Protein AF-A0AA88YFW9-F1 (afdb_monomer)

Sequence (116 aa):
MTVLTGDLGSTPYLPSKVVDVPRDVIRAFQHSKKVGNYLLGKTLGEGSFAKVKEALHIPTGEKVAIKVIDKRKAKVDSYVRKNLRREAKLLQQIRHPNVVQLYEVMETENSYYLVT

Foldseek 3Di:
DDWPPPPDDDDQPQPPQQDPDPVVLVVVQAADDDDVQKGWHDFPDDDQFWTWTWIARNRRRDIWIKTKGFVVSCVVPPCCVVVVVVVLVVLCPDDDPPDDHFRTWDDDPTIIITID

Secondary structure (DSSP, 8-state):
-EE---SS----SS-SS-----HHHHHHS--SEEETTEEEEEEEEE-SSEEEEEEEETTT--EEEEEEEEHHHHHT-HHHHHHHHHHHHHHHH---TTS----EEEE-SSEEEEE-

Solvent-accessible surface area (backbone atoms only — not comparable to full-atom values): 6706 Å² total; per-residue (Å²): 120,49,70,65,74,74,90,75,91,74,78,70,73,63,68,82,59,70,45,92,50,58,68,65,60,65,68,69,54,70,56,85,46,76,56,92,63,28,37,36,36,58,78,76,46,78,56,100,57,36,39,29,22,39,26,36,33,56,50,61,61,46,79,37,42,32,43,36,32,42,42,69,68,32,67,79,35,71,63,50,63,61,43,50,61,51,51,53,55,51,35,57,70,51,83,49,99,92,47,85,50,47,66,47,46,40,36,49,98,55,32,42,36,40,30,66

InterPro domains:
  IPR000719 Protein kinase domain [PF00069] (40-115)
  IPR000719 Protein kinase domain [PS50011] (38-116)
  IPR011009 Protein kinase-like domain superfamily [SSF56112] (12-116)
  IPR017441 Protein kinase, ATP binding site [PS00107] (44-67)

Nearest PDB structures (foldseek):
  2bmc-assembly4_D  TM=8.994E-01  e=2.421E-06  Homo sapiens
  3orz-assembly3_C  TM=9.085E-01  e=3.832E-06  Homo sapiens
  3o7l-assembly1_D  TM=7.848E-01  e=4.058E-06  M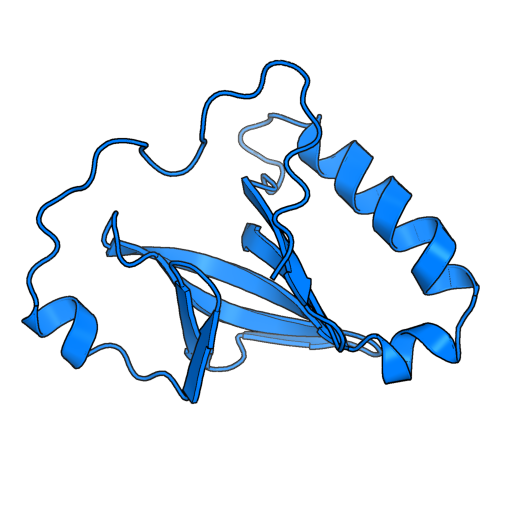us musculus
  7n91-assembly1_A  TM=8.819E-01  e=1.131E-04  Homo sapiens
  4c0t-assembly1_A  TM=7.678E-01  e=2.023E-05  Candida albicans SC5314

Structure (mmCIF, N/CA/C/O backbone):
data_AF-A0AA88YFW9-F1
#
_entry.id   AF-A0AA88YFW9-F1
#
loop_
_atom_site.group_PDB
_atom_site.id
_atom_site.type_symbol
_atom_site.label_atom_id
_atom_site.label_alt_id
_atom_site.label_comp_id
_atom_site.label_asym_id
_atom_site.label_entity_id
_atom_site.label_seq_id
_atom_site.pdbx_PDB_ins_code
_atom_site.Cartn_x
_atom_site.Cartn_y
_atom_site.Cartn_z
_atom_site.occupancy
_atom_site.B_iso_or_equiv
_atom_site.auth_seq_id
_atom_site.auth_comp_id
_atom_site.auth_asym_id
_atom_site.auth_atom_id
_atom_site.pdbx_PDB_model_num
ATOM 1 N N . MET A 1 1 ? 10.766 9.717 5.723 1.00 55.44 1 MET A N 1
ATOM 2 C CA . MET A 1 1 ? 9.643 9.259 4.879 1.00 55.44 1 MET A CA 1
ATOM 3 C C . MET A 1 1 ? 9.189 10.474 4.113 1.00 55.44 1 MET A C 1
ATOM 5 O O . MET A 1 1 ? 8.841 11.453 4.756 1.00 55.44 1 MET A O 1
ATOM 9 N N . THR A 1 2 ? 9.297 10.449 2.792 1.00 54.34 2 THR A N 1
ATOM 10 C CA . THR A 1 2 ? 8.892 11.583 1.958 1.00 54.34 2 THR A CA 1
ATOM 11 C C . THR A 1 2 ? 7.542 11.233 1.365 1.00 54.34 2 THR A C 1
ATOM 13 O O . THR A 1 2 ? 7.413 10.215 0.683 1.00 54.34 2 THR A O 1
ATOM 16 N N . VAL A 1 3 ? 6.526 12.035 1.665 1.00 55.84 3 VAL A N 1
ATOM 17 C CA . VAL A 1 3 ? 5.265 11.966 0.933 1.00 55.84 3 VAL A CA 1
ATOM 18 C C . VAL A 1 3 ? 5.510 12.728 -0.360 1.00 55.84 3 VAL A C 1
ATOM 20 O O . VAL A 1 3 ? 5.853 13.908 -0.328 1.00 55.84 3 VAL A O 1
ATOM 23 N N . LEU A 1 4 ? 5.418 12.045 -1.499 1.00 54.56 4 LEU A N 1
ATOM 24 C CA . LEU A 1 4 ? 5.509 12.701 -2.800 1.00 54.56 4 LEU A CA 1
ATOM 25 C C . LEU A 1 4 ? 4.134 13.293 -3.127 1.00 54.56 4 LEU A C 1
ATOM 27 O O . LEU A 1 4 ? 3.488 12.894 -4.093 1.00 54.56 4 LEU A O 1
ATOM 31 N N . THR A 1 5 ? 3.661 14.221 -2.294 1.00 49.75 5 THR A N 1
ATOM 32 C CA . THR A 1 5 ? 2.583 15.135 -2.670 1.00 49.75 5 THR A CA 1
ATOM 33 C C . THR A 1 5 ? 3.192 16.104 -3.667 1.00 49.75 5 THR A C 1
ATOM 35 O O . THR A 1 5 ? 3.790 17.109 -3.291 1.00 49.75 5 THR A O 1
ATOM 38 N N . GLY A 1 6 ? 3.141 15.742 -4.949 1.00 42.12 6 GLY A N 1
ATOM 39 C CA . GLY A 1 6 ? 3.363 16.703 -6.015 1.00 42.12 6 GLY A CA 1
ATOM 40 C C . GLY A 1 6 ? 2.311 17.789 -5.855 1.00 42.12 6 GLY A C 1
ATOM 41 O O . GLY A 1 6 ? 1.129 17.530 -6.059 1.00 42.12 6 GLY A O 1
ATOM 42 N N . ASP A 1 7 ? 2.742 18.959 -5.406 1.00 43.44 7 ASP A N 1
ATOM 43 C CA . ASP A 1 7 ? 1.914 20.148 -5.320 1.00 43.44 7 ASP A CA 1
ATOM 44 C C . ASP A 1 7 ? 1.356 20.438 -6.719 1.00 43.44 7 ASP A C 1
ATOM 46 O O . ASP A 1 7 ? 2.138 20.653 -7.643 1.00 43.44 7 ASP A O 1
ATOM 50 N N . LEU A 1 8 ? 0.037 20.275 -6.881 1.00 38.25 8 LEU A N 1
ATOM 51 C CA . LEU A 1 8 ? -0.839 20.771 -7.954 1.00 38.25 8 LEU A CA 1
ATOM 52 C C . LEU A 1 8 ? -2.275 20.265 -7.666 1.00 38.25 8 LEU A C 1
ATOM 54 O O . LEU A 1 8 ? -2.786 19.345 -8.300 1.00 38.25 8 LEU A O 1
ATOM 58 N N . GLY A 1 9 ? -2.934 20.865 -6.669 1.00 37.31 9 GLY A N 1
ATOM 59 C CA . GLY A 1 9 ? -4.403 20.977 -6.630 1.00 37.31 9 GLY A CA 1
ATOM 60 C C . GLY A 1 9 ? -5.254 19.713 -6.416 1.00 37.31 9 GLY A C 1
ATOM 61 O O . GLY A 1 9 ? -6.395 19.682 -6.875 1.00 37.31 9 GLY A O 1
ATOM 62 N N . SER A 1 10 ? -4.777 18.675 -5.724 1.00 41.16 10 SER A N 1
ATOM 63 C CA . SER A 1 10 ? -5.593 17.485 -5.427 1.00 41.16 10 SER A CA 1
ATOM 64 C C . SER A 1 10 ? -6.154 17.502 -4.000 1.00 41.16 10 SER A C 1
ATOM 66 O O . SER A 1 10 ? -5.418 17.316 -3.034 1.00 41.16 10 SER A O 1
ATOM 68 N N . THR A 1 11 ? -7.472 17.674 -3.871 1.00 44.47 11 THR A N 1
ATOM 69 C CA . THR A 1 11 ? -8.251 17.338 -2.664 1.00 44.47 11 THR A CA 1
ATOM 70 C C . THR A 1 11 ? -7.853 15.958 -2.114 1.00 44.47 11 THR A C 1
ATOM 72 O O . THR A 1 11 ? -7.765 15.023 -2.917 1.00 44.47 11 THR A O 1
ATOM 75 N N . PR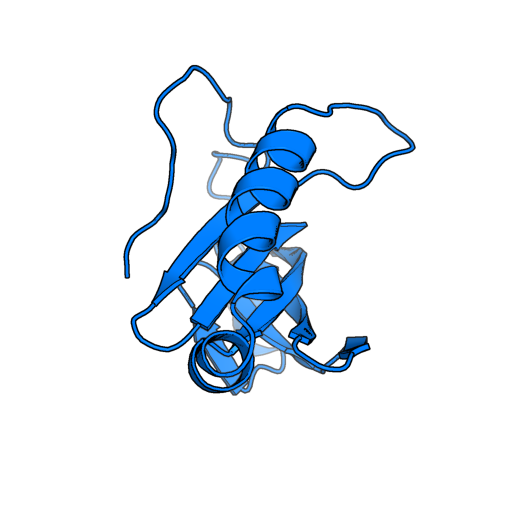O A 1 12 ? -7.647 15.784 -0.792 1.00 52.09 12 PRO A N 1
ATOM 76 C CA . PRO A 1 12 ? -7.353 14.473 -0.215 1.00 52.09 12 PRO A CA 1
ATOM 77 C C . PRO A 1 12 ? -8.522 13.516 -0.473 1.00 52.09 12 PRO A C 1
ATOM 79 O O . PRO A 1 12 ? -9.666 13.846 -0.169 1.00 52.09 12 PRO A O 1
ATOM 82 N N . TYR A 1 13 ? -8.240 12.362 -1.078 1.00 57.53 13 TYR A N 1
ATOM 83 C CA . TYR A 1 13 ? -9.263 11.370 -1.421 1.00 57.53 13 TYR A CA 1
ATOM 84 C C . TYR A 1 13 ? -9.693 10.502 -0.251 1.00 57.53 13 TYR A C 1
ATOM 86 O O . TYR A 1 13 ? -10.863 10.146 -0.157 1.00 57.53 13 TYR A O 1
ATOM 94 N N . LEU A 1 14 ? -8.760 10.182 0.645 1.00 63.69 14 LEU A N 1
ATOM 95 C CA . LEU A 1 14 ? -9.159 9.702 1.955 1.00 63.69 14 LEU A CA 1
ATOM 96 C C . LEU A 1 14 ? -9.731 10.905 2.705 1.00 63.69 14 LEU A C 1
ATOM 98 O O . LEU A 1 14 ? -9.121 11.983 2.643 1.00 63.69 14 LEU A O 1
ATOM 102 N N . PRO A 1 15 ? -10.883 10.756 3.381 1.00 58.22 15 PRO A N 1
ATOM 103 C CA . PRO A 1 15 ? -11.485 11.828 4.147 1.00 58.22 15 PRO A CA 1
ATOM 104 C C . PRO A 1 15 ? -10.419 12.552 4.971 1.00 58.22 15 PRO A C 1
ATOM 106 O O . PRO A 1 15 ? -9.767 11.969 5.832 1.00 58.22 15 PRO A O 1
ATOM 109 N N . SER A 1 16 ? -10.240 13.851 4.713 1.00 54.31 16 SER A N 1
ATOM 110 C CA . SER A 1 16 ? -9.360 14.702 5.535 1.00 54.31 16 SER A CA 1
ATOM 111 C C . SER A 1 16 ? -9.903 14.850 6.958 1.00 54.31 16 SER A C 1
ATOM 113 O O . SER A 1 16 ? -9.206 15.310 7.859 1.00 54.31 16 SER A O 1
ATOM 115 N N . LYS A 1 17 ? -11.175 14.480 7.152 1.00 56.97 17 LYS A N 1
ATOM 116 C CA . LYS A 1 17 ? -11.822 14.394 8.450 1.00 56.97 17 LYS A CA 1
ATOM 117 C C . LYS A 1 17 ? -11.275 13.172 9.175 1.00 56.97 17 LYS A C 1
ATOM 119 O O . LYS A 1 17 ? -11.592 12.042 8.815 1.00 56.97 17 LYS A O 1
ATOM 124 N N . VAL A 1 18 ? -10.476 13.430 10.205 1.00 62.62 18 VAL A N 1
ATOM 125 C CA . VAL A 1 18 ? -10.189 12.451 11.251 1.00 62.62 18 VAL A CA 1
ATOM 126 C C . VAL A 1 18 ? -11.534 12.025 11.826 1.00 62.62 18 VAL A C 1
ATOM 128 O O . VAL A 1 18 ? -12.250 12.838 12.409 1.00 62.62 18 VAL A O 1
ATOM 131 N N . VAL A 1 19 ? -11.906 10.774 11.593 1.00 69.56 19 VAL A N 1
ATOM 132 C CA . VAL A 1 19 ? -12.989 10.146 12.342 1.00 69.56 19 VAL A CA 1
ATOM 133 C C . VAL A 1 19 ? -12.340 9.650 13.627 1.00 69.56 19 VAL A C 1
ATOM 135 O O . VAL A 1 19 ? -11.209 9.163 13.588 1.00 69.56 19 VAL A O 1
ATOM 138 N N . ASP A 1 20 ? -13.005 9.783 14.773 1.00 73.81 20 ASP A N 1
ATOM 139 C CA . ASP A 1 20 ? -12.555 9.098 15.987 1.00 73.81 20 ASP A CA 1
ATOM 140 C C . ASP A 1 20 ? -12.730 7.588 15.765 1.00 73.81 20 ASP A C 1
ATOM 142 O O . ASP A 1 20 ? -13.762 6.996 16.081 1.00 73.81 20 ASP A O 1
ATOM 146 N N . VAL A 1 21 ? -11.741 6.971 15.112 1.00 81.44 21 VAL A N 1
ATOM 147 C CA . VAL A 1 21 ? -11.734 5.540 14.831 1.00 81.44 21 VAL A CA 1
ATOM 148 C C . VAL A 1 21 ? -11.576 4.821 16.168 1.00 81.44 21 VAL A C 1
ATOM 150 O O . VAL A 1 21 ? -10.573 5.041 16.861 1.00 81.44 21 VAL A O 1
ATOM 153 N N . PRO A 1 22 ? -12.527 3.950 16.548 1.00 87.06 22 PRO A N 1
ATOM 154 C CA . PRO A 1 22 ? -12.457 3.243 17.816 1.00 87.06 22 PRO A CA 1
ATOM 155 C C . PRO A 1 22 ? -11.131 2.480 17.963 1.00 87.06 22 PRO A C 1
ATOM 157 O O . PRO A 1 22 ? -10.655 1.805 17.044 1.00 87.06 22 PRO A O 1
ATOM 160 N N . ARG A 1 23 ? -10.480 2.617 19.127 1.00 86.31 23 ARG A N 1
ATOM 161 C CA . ARG A 1 23 ? -9.131 2.063 19.369 1.00 86.31 23 ARG A CA 1
ATOM 162 C C . ARG A 1 23 ? -9.087 0.540 19.252 1.00 86.31 23 ARG A C 1
ATOM 164 O O . ARG A 1 23 ? -8.037 -0.020 18.942 1.00 86.31 23 ARG A O 1
ATOM 171 N N . ASP A 1 24 ? -10.201 -0.121 19.527 1.00 89.25 24 ASP A N 1
ATOM 172 C CA . ASP A 1 24 ? -10.410 -1.555 19.363 1.00 89.25 24 ASP A CA 1
ATOM 173 C C . ASP A 1 24 ? -10.313 -1.984 17.896 1.00 89.25 24 ASP A C 1
ATOM 175 O O . ASP A 1 24 ? -9.645 -2.977 17.622 1.00 89.25 24 ASP A O 1
ATOM 179 N N . VAL A 1 25 ? -10.836 -1.198 16.947 1.00 87.12 25 VAL A N 1
ATOM 180 C CA . VAL A 1 25 ? -10.694 -1.470 15.504 1.00 87.12 25 VAL A CA 1
ATOM 181 C C . VAL A 1 25 ? -9.221 -1.462 15.098 1.00 87.12 25 VAL A C 1
ATOM 183 O O . VAL A 1 25 ? -8.740 -2.390 14.447 1.00 87.12 25 VAL A O 1
ATOM 186 N N . ILE A 1 26 ? -8.480 -0.439 15.535 1.00 89.38 26 ILE A N 1
ATOM 187 C CA . ILE A 1 26 ? -7.045 -0.301 15.248 1.00 89.38 26 ILE A CA 1
ATOM 188 C C . ILE A 1 26 ? -6.259 -1.473 15.858 1.00 89.38 26 ILE A C 1
ATOM 190 O O . ILE A 1 26 ? -5.377 -2.023 15.203 1.00 89.38 26 ILE A O 1
ATOM 194 N N . ARG A 1 27 ? -6.578 -1.874 17.098 1.00 90.06 27 ARG A N 1
ATOM 195 C CA . ARG A 1 27 ? -5.913 -2.988 17.800 1.00 90.06 27 ARG A CA 1
ATOM 196 C C . ARG A 1 27 ? -6.252 -4.360 17.222 1.00 90.06 27 ARG A C 1
ATOM 198 O O . ARG A 1 27 ? -5.398 -5.241 17.239 1.00 90.06 27 ARG A O 1
ATOM 205 N N . ALA A 1 28 ? -7.478 -4.553 16.746 1.00 92.69 28 ALA A N 1
ATOM 206 C CA . ALA A 1 28 ? -7.935 -5.821 16.187 1.00 92.69 28 ALA A CA 1
ATOM 207 C C . ALA A 1 28 ? -7.387 -6.073 14.774 1.00 92.69 28 ALA A C 1
ATOM 209 O O . ALA A 1 28 ? -7.329 -7.220 14.325 1.00 92.69 28 ALA A O 1
ATOM 210 N N . PHE A 1 29 ? -6.978 -5.021 14.059 1.00 95.75 29 PHE A N 1
ATOM 211 C CA . PHE A 1 29 ? -6.432 -5.160 12.718 1.00 95.75 29 PHE A CA 1
ATOM 212 C C . PHE A 1 29 ? -5.046 -5.820 12.745 1.00 95.75 29 PHE A C 1
ATOM 214 O O . PHE A 1 29 ? -4.051 -5.221 13.154 1.00 95.75 29 PHE A O 1
ATOM 221 N N . GLN A 1 30 ? -4.964 -7.062 12.263 1.00 95.88 30 GLN A N 1
ATOM 222 C CA . GLN A 1 30 ? -3.699 -7.791 12.173 1.00 95.88 30 GLN A CA 1
ATOM 223 C C . GLN A 1 30 ? -2.761 -7.131 11.158 1.00 95.88 30 GLN A C 1
ATOM 225 O O . GLN A 1 30 ? -3.009 -7.143 9.951 1.00 95.88 30 GLN A O 1
ATOM 230 N N . HIS A 1 31 ? -1.645 -6.594 11.648 1.00 96.00 31 HIS A N 1
ATOM 231 C CA . HIS A 1 31 ? -0.644 -5.932 10.824 1.00 96.00 31 HIS A CA 1
ATOM 232 C C . HIS A 1 31 ? 0.776 -6.308 11.233 1.00 96.00 31 HIS A C 1
ATOM 234 O O . HIS A 1 31 ? 1.064 -6.578 12.394 1.00 96.00 31 HIS A O 1
ATOM 240 N N . SER A 1 32 ? 1.703 -6.251 10.277 1.00 93.44 32 SER A N 1
ATOM 241 C CA . SER A 1 32 ? 3.125 -6.522 10.529 1.00 93.44 32 SER A CA 1
ATOM 242 C C . SER A 1 32 ? 3.989 -5.263 10.492 1.00 93.44 32 SER A C 1
ATOM 244 O O . SER A 1 32 ? 5.168 -5.308 10.832 1.00 93.44 32 SER A O 1
ATOM 246 N N . LYS A 1 33 ? 3.452 -4.144 9.991 1.00 93.62 33 LYS A N 1
ATOM 247 C CA . LYS A 1 33 ? 4.219 -2.915 9.767 1.00 93.62 33 LYS A CA 1
ATOM 248 C C . LYS A 1 33 ? 3.300 -1.701 9.733 1.00 93.62 33 LYS A C 1
ATOM 250 O O . LYS A 1 33 ? 2.233 -1.774 9.139 1.00 93.62 33 LYS A O 1
ATOM 255 N N . LYS A 1 34 ? 3.748 -0.571 10.279 1.00 94.94 34 LYS A N 1
ATOM 256 C CA . LYS A 1 34 ? 3.126 0.742 10.067 1.00 94.94 34 LYS A CA 1
ATOM 257 C C . LYS A 1 34 ? 3.951 1.557 9.071 1.00 94.94 34 LYS A C 1
ATOM 259 O O . LYS A 1 34 ? 5.179 1.568 9.157 1.00 94.94 34 LYS A O 1
ATOM 264 N N . VAL A 1 35 ? 3.291 2.223 8.128 1.00 93.56 35 VAL A N 1
ATOM 265 C CA . VAL A 1 35 ? 3.914 3.149 7.172 1.00 93.56 35 VAL A CA 1
ATOM 266 C C . VAL A 1 35 ? 3.025 4.381 7.073 1.00 93.56 35 VAL A C 1
ATOM 268 O O . VAL A 1 35 ? 1.888 4.279 6.626 1.00 93.56 35 VAL A O 1
ATOM 271 N N . GLY A 1 36 ? 3.522 5.532 7.531 1.00 91.31 36 GLY A N 1
ATOM 272 C CA . GLY A 1 36 ? 2.716 6.753 7.626 1.00 91.31 36 GLY A CA 1
ATOM 273 C C . GLY A 1 36 ? 1.478 6.526 8.492 1.00 91.31 36 GLY A C 1
ATOM 274 O O . GLY A 1 36 ? 1.579 6.011 9.610 1.00 91.31 36 GLY A O 1
ATOM 275 N N . ASN A 1 37 ? 0.313 6.850 7.937 1.00 92.88 37 ASN A N 1
ATOM 276 C CA . ASN A 1 37 ? -0.989 6.661 8.572 1.00 92.88 37 ASN A CA 1
ATOM 277 C C . ASN A 1 37 ? -1.595 5.269 8.347 1.00 92.88 37 ASN A C 1
ATOM 279 O O . ASN A 1 37 ? -2.752 5.064 8.696 1.00 92.88 37 ASN A O 1
ATOM 283 N N . TYR A 1 38 ? -0.845 4.308 7.801 1.00 95.25 38 TYR A N 1
ATOM 284 C CA . TYR A 1 38 ? -1.385 3.006 7.415 1.00 95.25 38 TYR A CA 1
ATOM 285 C C . TYR A 1 38 ? -0.771 1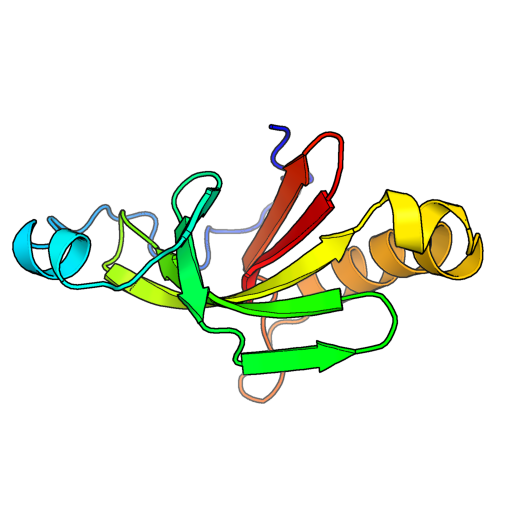.854 8.205 1.00 95.25 38 TYR A C 1
ATOM 287 O O . TYR A 1 38 ? 0.450 1.764 8.364 1.00 95.25 38 TYR A O 1
ATOM 295 N N . LEU A 1 39 ? -1.620 0.929 8.645 1.00 97.25 39 LEU A N 1
ATOM 296 C CA . LEU A 1 39 ? -1.220 -0.367 9.189 1.00 97.25 39 LEU A CA 1
ATOM 297 C C . LEU A 1 39 ? -1.269 -1.404 8.069 1.00 97.25 39 LEU A C 1
ATOM 299 O O . LEU A 1 39 ? -2.332 -1.658 7.522 1.00 97.25 39 LEU A O 1
ATOM 303 N N . LEU A 1 40 ? -0.128 -1.989 7.705 1.00 97.25 40 LEU A N 1
ATOM 304 C CA . LEU A 1 40 ? -0.008 -2.962 6.618 1.00 97.25 40 LEU A CA 1
ATOM 305 C C . LEU A 1 40 ? -0.285 -4.373 7.138 1.00 97.25 40 LEU A C 1
ATOM 307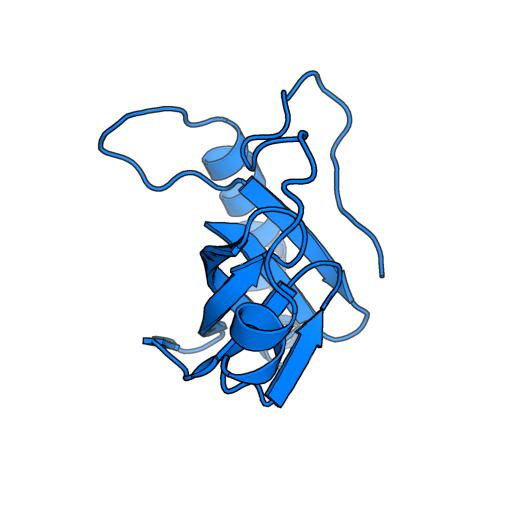 O O . LEU A 1 40 ? 0.512 -4.938 7.897 1.00 97.25 40 LEU A O 1
ATOM 311 N N . GLY A 1 41 ? -1.385 -4.942 6.667 1.00 97.38 41 GLY A N 1
ATOM 312 C CA . GLY A 1 41 ? -1.837 -6.290 6.959 1.00 97.38 41 GLY A CA 1
ATOM 313 C C . GLY A 1 41 ? -1.274 -7.347 6.011 1.00 97.38 41 GLY A C 1
ATOM 314 O O . GLY A 1 41 ? -0.101 -7.324 5.590 1.00 97.38 41 GLY A O 1
ATOM 315 N N . LYS A 1 42 ? -2.140 -8.318 5.712 1.00 97.31 42 LYS A N 1
ATOM 316 C CA . LYS A 1 42 ? -1.842 -9.468 4.856 1.00 97.31 42 LYS A CA 1
ATOM 317 C C . LYS A 1 42 ? -1.574 -9.059 3.406 1.00 97.31 42 LYS A C 1
ATOM 319 O O . LYS A 1 42 ? -2.012 -8.012 2.932 1.00 97.31 42 LYS A O 1
ATOM 324 N N . THR A 1 43 ? -0.851 -9.914 2.692 1.00 97.81 43 THR A N 1
ATOM 325 C CA . THR A 1 43 ? -0.643 -9.778 1.247 1.00 97.81 43 THR A CA 1
ATOM 326 C C . THR A 1 43 ? -1.915 -10.194 0.509 1.00 97.81 43 THR A C 1
ATOM 328 O O . THR A 1 43 ? -2.442 -11.274 0.757 1.00 97.81 43 THR A O 1
ATOM 331 N N . LEU A 1 44 ? -2.394 -9.333 -0.386 1.00 97.31 44 LEU A N 1
ATOM 332 C CA . LEU A 1 44 ? -3.511 -9.588 -1.299 1.00 97.31 44 LEU A CA 1
ATOM 333 C C . LEU A 1 44 ? -3.030 -10.148 -2.642 1.00 97.31 44 LEU A C 1
ATOM 335 O O . LEU A 1 44 ? -3.742 -10.914 -3.278 1.00 97.31 44 LEU A O 1
ATOM 339 N N . GLY A 1 45 ? -1.818 -9.781 -3.064 1.00 96.06 45 GLY A N 1
ATOM 340 C CA . GLY A 1 45 ? -1.218 -10.274 -4.301 1.00 96.06 45 GLY A CA 1
ATOM 341 C C . GLY A 1 45 ? 0.286 -10.032 -4.361 1.00 96.06 45 GLY A C 1
ATOM 342 O O . GLY A 1 45 ? 0.823 -9.159 -3.675 1.00 96.06 45 GLY A O 1
ATOM 343 N N . GLU A 1 46 ? 0.977 -10.800 -5.194 1.00 94.38 46 GLU A N 1
ATOM 344 C CA . GLU A 1 46 ? 2.420 -10.702 -5.407 1.00 94.38 46 GLU A CA 1
ATOM 345 C C . GLU A 1 46 ? 2.722 -10.714 -6.906 1.00 94.38 46 GLU A C 1
ATOM 347 O O . GLU A 1 46 ? 2.176 -11.516 -7.655 1.00 94.38 46 GLU A O 1
ATOM 352 N N . GLY A 1 47 ? 3.575 -9.791 -7.339 1.00 84.75 47 GLY A N 1
ATOM 353 C CA . GLY A 1 47 ? 4.132 -9.748 -8.685 1.00 84.75 47 GLY A CA 1
ATOM 354 C C . GLY A 1 47 ? 5.655 -9.654 -8.627 1.00 84.75 47 GLY A C 1
ATOM 355 O O . GLY A 1 47 ? 6.245 -9.571 -7.550 1.00 84.75 47 GLY A O 1
ATOM 356 N N . SER A 1 48 ? 6.306 -9.600 -9.789 1.00 80.56 48 SER A N 1
ATOM 357 C CA . SER A 1 48 ? 7.771 -9.698 -9.909 1.00 80.56 48 SER A CA 1
ATOM 358 C C . SER A 1 48 ? 8.542 -8.682 -9.055 1.00 80.56 48 SER A C 1
ATOM 360 O O . SER A 1 48 ? 9.567 -9.004 -8.455 1.00 80.56 48 SER A O 1
ATOM 362 N N . PHE A 1 49 ? 8.025 -7.453 -8.954 1.00 81.56 49 PHE A N 1
ATOM 363 C CA . PHE A 1 49 ? 8.700 -6.335 -8.280 1.00 81.56 49 PHE A CA 1
ATOM 364 C C . PHE A 1 49 ? 7.897 -5.733 -7.125 1.00 81.56 49 PHE A C 1
ATOM 366 O O . PHE A 1 49 ? 8.363 -4.795 -6.473 1.00 81.56 49 PHE A O 1
ATOM 373 N N . ALA A 1 50 ? 6.685 -6.237 -6.880 1.00 89.50 50 ALA A N 1
ATOM 374 C CA . ALA A 1 50 ? 5.745 -5.612 -5.966 1.00 89.50 50 ALA A CA 1
ATOM 375 C C . ALA A 1 50 ? 4.913 -6.630 -5.188 1.00 89.50 50 ALA A C 1
ATOM 377 O O . ALA A 1 50 ? 4.566 -7.688 -5.704 1.00 89.50 50 ALA A O 1
ATOM 378 N N . LYS A 1 51 ? 4.523 -6.260 -3.969 1.00 94.94 51 LYS A N 1
ATOM 379 C CA . LYS A 1 51 ? 3.473 -6.950 -3.211 1.00 94.94 51 LYS A CA 1
ATOM 380 C C . LYS A 1 51 ? 2.330 -5.983 -2.964 1.00 94.94 51 LYS A C 1
ATOM 382 O O . LYS A 1 51 ? 2.571 -4.853 -2.551 1.00 94.94 51 LYS A O 1
ATOM 387 N N . VAL A 1 52 ? 1.103 -6.419 -3.195 1.00 96.31 52 VAL A N 1
ATOM 388 C CA . VAL A 1 52 ? -0.102 -5.680 -2.817 1.00 96.31 52 VAL A CA 1
ATOM 389 C C . VAL A 1 52 ? -0.526 -6.168 -1.443 1.00 96.31 52 VAL A C 1
ATOM 391 O O . VAL A 1 52 ? -0.650 -7.373 -1.229 1.00 96.31 52 VAL A O 1
ATOM 394 N N . LYS A 1 53 ? -0.718 -5.251 -0.500 1.00 98.00 53 LYS A N 1
ATOM 395 C CA . LYS A 1 53 ? -1.145 -5.557 0.867 1.00 98.00 53 LYS A CA 1
ATOM 396 C C . LYS A 1 53 ? -2.456 -4.864 1.196 1.00 98.00 53 LYS A C 1
ATOM 398 O O . LYS A 1 53 ? -2.663 -3.731 0.775 1.00 98.00 53 LYS A O 1
ATOM 403 N N . GLU A 1 54 ? -3.292 -5.530 1.983 1.00 97.94 54 GLU A N 1
ATOM 404 C CA . GLU A 1 54 ? -4.395 -4.869 2.680 1.00 97.94 54 GLU A CA 1
ATOM 405 C C . GLU A 1 54 ? -3.789 -3.923 3.712 1.00 97.94 54 GLU A C 1
ATOM 407 O O . GLU A 1 54 ? -2.822 -4.285 4.393 1.00 97.94 54 GLU A O 1
ATOM 412 N N . ALA A 1 55 ? -4.333 -2.722 3.842 1.00 97.75 55 ALA A N 1
ATOM 413 C CA . ALA A 1 55 ? -3.925 -1.804 4.885 1.00 97.75 55 ALA A CA 1
ATOM 414 C C . ALA A 1 55 ? -5.111 -1.056 5.482 1.00 97.75 55 ALA A C 1
ATOM 416 O O . ALA A 1 55 ? -6.103 -0.820 4.803 1.00 97.75 55 ALA A O 1
ATOM 417 N N . LEU A 1 56 ? -4.986 -0.676 6.751 1.00 96.19 56 LEU A N 1
ATOM 418 C CA . LEU A 1 56 ? -5.951 0.165 7.451 1.00 96.19 56 LEU A CA 1
ATOM 419 C C . LEU A 1 56 ? -5.409 1.592 7.535 1.00 96.19 56 LEU A C 1
ATOM 421 O O . LEU A 1 56 ? -4.344 1.797 8.122 1.00 96.19 56 LEU A O 1
ATOM 425 N N . HIS A 1 57 ? -6.131 2.565 6.985 1.00 94.25 57 HIS A N 1
ATOM 426 C CA . HIS A 1 57 ? -5.853 3.982 7.193 1.00 94.25 57 HIS A CA 1
ATOM 427 C C . HIS A 1 57 ? -6.340 4.394 8.587 1.00 94.25 57 HIS A C 1
ATOM 429 O O . HIS A 1 57 ? -7.534 4.432 8.859 1.00 94.25 57 HIS A O 1
ATOM 435 N N . ILE A 1 58 ? -5.410 4.685 9.492 1.00 92.88 58 ILE A N 1
ATOM 436 C CA . ILE A 1 58 ? -5.685 4.921 10.917 1.00 92.88 58 ILE A CA 1
ATOM 437 C C . ILE A 1 58 ? -6.660 6.090 11.155 1.00 92.88 58 ILE A C 1
ATOM 439 O O . ILE A 1 58 ? -7.553 5.916 11.977 1.00 92.88 58 ILE A O 1
ATOM 443 N N . PRO A 1 59 ? -6.535 7.254 10.482 1.00 90.06 59 PRO A N 1
ATOM 444 C CA . PRO A 1 59 ? -7.410 8.402 10.729 1.00 90.06 59 PRO A CA 1
ATOM 445 C C . PRO A 1 59 ? -8.860 8.217 10.276 1.00 90.06 59 PRO A C 1
ATOM 447 O O . PRO A 1 59 ? -9.733 8.900 10.801 1.00 90.06 59 PRO A O 1
ATOM 450 N N . THR A 1 60 ? -9.121 7.358 9.284 1.00 89.38 60 THR A N 1
ATOM 451 C CA . THR A 1 60 ? -10.477 7.181 8.723 1.00 89.38 60 THR A CA 1
ATOM 452 C C . THR A 1 60 ? -11.065 5.804 9.003 1.00 89.38 60 THR A C 1
ATOM 454 O O . THR A 1 60 ? -12.273 5.624 8.908 1.00 89.38 60 THR A O 1
ATOM 457 N N . GLY A 1 61 ? -10.236 4.824 9.369 1.00 90.06 61 GLY A N 1
ATOM 458 C CA . GLY A 1 61 ? -10.646 3.436 9.572 1.00 90.06 61 GLY A CA 1
ATOM 459 C C . GLY A 1 61 ? -10.899 2.691 8.261 1.00 90.06 61 GLY A C 1
ATOM 460 O O . GLY A 1 61 ? -11.328 1.539 8.277 1.00 90.06 61 GLY A O 1
ATOM 461 N N . GLU A 1 62 ? -10.628 3.324 7.120 1.00 91.31 62 GLU A N 1
ATOM 462 C CA . GLU A 1 62 ? -10.851 2.727 5.811 1.00 91.31 62 GLU A CA 1
ATOM 463 C C . GLU A 1 62 ? -9.775 1.703 5.472 1.00 91.31 62 GLU A C 1
ATOM 465 O O . GLU A 1 62 ? -8.584 1.876 5.756 1.00 91.31 62 GLU A O 1
ATOM 470 N N . LYS A 1 63 ? -10.210 0.625 4.824 1.00 94.50 63 LYS A N 1
ATOM 471 C CA . LYS A 1 63 ? -9.318 -0.385 4.269 1.00 94.50 63 LYS A CA 1
ATOM 472 C C . LYS A 1 63 ? -8.948 -0.010 2.843 1.00 94.50 63 LYS A C 1
ATOM 474 O O . LYS A 1 63 ? -9.822 0.272 2.032 1.00 94.50 63 LYS A O 1
ATOM 479 N N . VAL A 1 64 ? -7.659 -0.063 2.54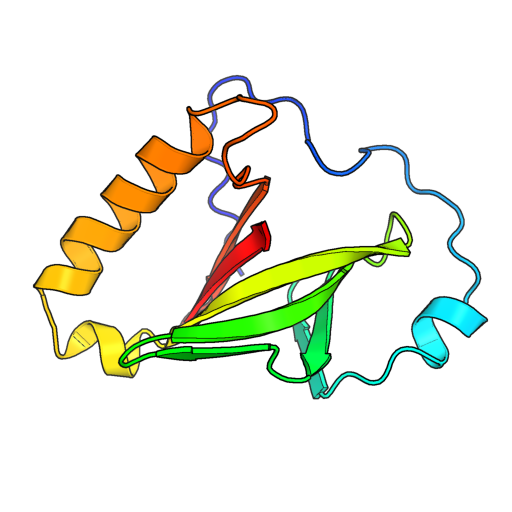5 1.00 95.38 64 VAL A N 1
ATOM 480 C CA . VAL A 1 64 ? -7.079 0.282 1.242 1.00 95.38 64 VAL A CA 1
ATOM 481 C C . VAL A 1 64 ? -6.153 -0.830 0.761 1.00 95.38 64 VAL A C 1
ATOM 483 O O . VAL A 1 64 ? -5.684 -1.660 1.550 1.00 95.38 64 VAL A O 1
ATOM 486 N N . ALA A 1 65 ? -5.851 -0.835 -0.534 1.00 96.69 65 ALA A N 1
ATOM 487 C CA . ALA A 1 65 ? -4.794 -1.660 -1.094 1.00 96.69 65 ALA A CA 1
ATOM 488 C C . ALA A 1 65 ? -3.512 -0.828 -1.220 1.00 96.69 65 ALA A C 1
ATOM 490 O O . ALA A 1 65 ? -3.506 0.259 -1.789 1.00 96.69 65 ALA A O 1
ATOM 491 N N . ILE A 1 66 ? -2.391 -1.341 -0.709 1.00 95.94 66 ILE A N 1
ATOM 492 C CA . ILE A 1 66 ? -1.083 -0.697 -0.866 1.00 95.94 66 ILE A CA 1
ATOM 493 C C . ILE A 1 66 ? -0.175 -1.583 -1.705 1.00 95.94 66 ILE A C 1
ATOM 495 O O . ILE A 1 66 ? 0.253 -2.654 -1.264 1.00 95.94 66 ILE A O 1
ATOM 499 N N . LYS A 1 67 ? 0.174 -1.112 -2.905 1.00 93.88 67 LYS A N 1
ATOM 500 C CA . LYS A 1 67 ? 1.204 -1.730 -3.746 1.00 93.88 67 LYS A CA 1
ATOM 501 C C . LYS A 1 67 ? 2.582 -1.271 -3.267 1.00 93.88 67 LYS A C 1
ATOM 503 O O . LYS A 1 67 ? 2.961 -0.111 -3.423 1.00 93.88 67 LYS A O 1
ATOM 508 N N . VAL A 1 68 ? 3.329 -2.196 -2.671 1.00 93.88 68 VAL A N 1
ATOM 509 C CA . VAL A 1 68 ? 4.677 -1.996 -2.128 1.00 93.88 68 VAL A CA 1
ATOM 510 C C . VAL A 1 68 ? 5.711 -2.461 -3.144 1.00 93.88 68 VAL A C 1
ATOM 512 O O . VAL A 1 68 ? 5.746 -3.641 -3.487 1.00 93.88 68 VAL A O 1
ATOM 515 N N . ILE A 1 69 ? 6.580 -1.556 -3.588 1.00 90.19 69 ILE A N 1
ATOM 516 C CA . ILE A 1 69 ? 7.645 -1.834 -4.561 1.00 90.19 69 ILE A CA 1
ATOM 517 C C . ILE A 1 69 ? 8.994 -1.715 -3.854 1.00 90.19 69 ILE A C 1
ATOM 519 O O . ILE A 1 69 ? 9.334 -0.641 -3.355 1.00 90.19 69 ILE A O 1
ATOM 523 N N . ASP A 1 70 ? 9.772 -2.802 -3.807 1.00 88.00 70 ASP A N 1
ATOM 524 C CA . ASP A 1 70 ? 11.116 -2.800 -3.208 1.00 88.00 70 ASP A CA 1
ATOM 525 C C . ASP A 1 70 ? 12.108 -2.137 -4.176 1.00 88.00 70 ASP A C 1
ATOM 527 O O . ASP A 1 70 ? 12.350 -2.628 -5.281 1.00 88.00 70 ASP A O 1
ATOM 531 N N . LYS A 1 71 ? 12.711 -1.022 -3.752 1.00 84.50 71 LYS A N 1
ATOM 532 C CA . LYS A 1 71 ? 13.667 -0.268 -4.564 1.00 84.50 71 LYS A CA 1
ATOM 533 C C . LYS A 1 71 ? 14.929 -1.054 -4.872 1.00 84.50 71 LYS A C 1
ATOM 535 O O . LYS A 1 71 ? 15.555 -0.759 -5.875 1.00 84.50 71 LYS A O 1
ATOM 540 N N . ARG A 1 72 ? 15.336 -2.028 -4.057 1.00 81.75 72 ARG A N 1
ATOM 541 C CA . ARG A 1 72 ? 16.512 -2.863 -4.355 1.00 81.75 72 ARG A CA 1
ATOM 542 C C . ARG A 1 72 ? 16.215 -3.798 -5.516 1.00 81.75 72 ARG A C 1
ATOM 544 O O . ARG A 1 72 ? 17.008 -3.863 -6.444 1.00 81.75 72 ARG A O 1
ATOM 551 N N . LYS A 1 73 ? 15.034 -4.427 -5.512 1.00 75.50 73 LYS A N 1
ATOM 552 C CA . LYS A 1 73 ? 14.562 -5.251 -6.635 1.00 75.50 73 LYS A CA 1
ATOM 553 C C . LYS A 1 73 ? 14.332 -4.408 -7.892 1.00 75.50 73 LYS A C 1
ATOM 555 O O . LYS A 1 73 ? 14.692 -4.829 -8.980 1.00 75.50 73 LYS A O 1
ATOM 560 N N . ALA A 1 74 ? 13.804 -3.195 -7.730 1.00 69.69 74 ALA A N 1
ATOM 561 C CA . ALA A 1 74 ? 13.583 -2.261 -8.831 1.00 69.69 74 ALA A CA 1
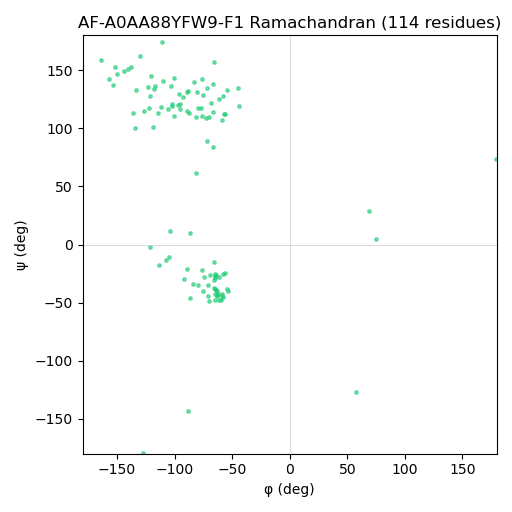ATOM 562 C C . ALA A 1 74 ? 14.868 -1.590 -9.352 1.00 69.69 74 ALA A C 1
ATOM 564 O O . ALA A 1 74 ? 14.917 -1.217 -10.512 1.00 69.69 74 ALA A O 1
ATOM 565 N N . LYS A 1 75 ? 15.914 -1.410 -8.531 1.00 64.50 75 LYS A N 1
ATOM 566 C CA . LYS A 1 75 ? 17.202 -0.816 -8.949 1.00 64.50 75 LYS A CA 1
ATOM 567 C C . LYS A 1 75 ? 17.938 -1.685 -9.963 1.00 64.50 75 LYS A C 1
ATOM 569 O O . LYS A 1 75 ? 18.678 -1.140 -10.774 1.00 64.50 75 LYS A O 1
ATOM 574 N N . VAL A 1 76 ? 17.728 -3.000 -9.909 1.00 60.88 76 VAL A N 1
ATOM 575 C CA . VAL A 1 76 ? 18.257 -3.944 -10.902 1.00 60.88 76 VAL A CA 1
ATOM 576 C C . VAL A 1 76 ? 17.638 -3.684 -12.280 1.00 60.88 76 VAL A C 1
ATOM 578 O O . VAL A 1 76 ? 18.281 -3.936 -13.293 1.00 60.88 76 VAL A O 1
ATOM 581 N N . ASP A 1 77 ? 16.434 -3.107 -12.330 1.00 65.06 77 ASP A N 1
ATOM 582 C CA . ASP A 1 77 ? 15.695 -2.887 -13.564 1.00 65.06 77 ASP A CA 1
ATOM 583 C C . ASP A 1 77 ? 15.433 -1.391 -13.827 1.00 65.06 77 ASP A C 1
ATOM 585 O O . ASP A 1 77 ? 14.517 -0.754 -13.292 1.00 65.06 77 ASP A O 1
ATOM 589 N N . SER A 1 78 ? 16.246 -0.811 -14.712 1.00 65.50 78 SER A N 1
ATOM 590 C CA . SER A 1 78 ? 16.115 0.586 -15.146 1.00 65.50 78 SER A CA 1
ATOM 591 C C . SER A 1 78 ? 14.729 0.933 -15.725 1.00 65.50 78 SER A C 1
ATOM 593 O O . SER A 1 78 ? 14.304 2.093 -15.626 1.00 65.50 78 SER A O 1
ATOM 595 N N . TYR A 1 79 ? 13.989 -0.058 -16.242 1.00 62.31 79 TYR A N 1
ATOM 596 C CA . TYR A 1 79 ? 12.614 0.084 -16.727 1.00 62.31 79 TYR A CA 1
ATOM 597 C C . TYR A 1 79 ? 11.668 0.490 -15.590 1.00 62.31 79 TYR A C 1
ATOM 599 O O . TYR A 1 79 ? 10.892 1.440 -15.727 1.00 62.31 79 TYR A O 1
ATOM 607 N N . VAL A 1 80 ? 11.792 -0.148 -14.420 1.00 66.06 80 VAL A N 1
ATOM 608 C CA . VAL A 1 80 ? 10.915 0.095 -13.264 1.00 66.06 80 VAL A CA 1
ATOM 609 C C . VAL A 1 80 ? 11.080 1.519 -12.744 1.00 66.06 80 VAL A C 1
ATOM 611 O O . VAL A 1 80 ? 10.090 2.197 -12.480 1.00 66.06 80 VAL A O 1
ATOM 614 N N . ARG A 1 81 ? 12.313 2.035 -12.652 1.00 67.00 81 ARG A N 1
ATOM 615 C CA . ARG A 1 81 ? 12.553 3.406 -12.164 1.00 67.00 81 ARG A CA 1
ATOM 616 C C . ARG A 1 81 ? 11.928 4.468 -13.077 1.00 67.00 81 ARG A C 1
ATOM 618 O O . ARG A 1 81 ? 11.393 5.460 -12.577 1.00 67.00 81 ARG A O 1
ATOM 625 N N . LYS A 1 82 ? 12.004 4.275 -14.399 1.00 68.94 82 LYS A N 1
ATOM 626 C CA . LYS A 1 82 ? 11.476 5.221 -15.395 1.00 68.94 82 LYS A CA 1
ATOM 627 C C . LYS A 1 82 ? 9.952 5.154 -15.494 1.00 68.94 82 LYS A C 1
ATOM 629 O O . LYS A 1 82 ? 9.306 6.199 -15.592 1.00 68.94 82 LYS A O 1
ATOM 634 N N . ASN A 1 83 ? 9.386 3.952 -15.430 1.00 72.44 83 ASN A N 1
ATOM 635 C CA . ASN A 1 83 ? 7.952 3.752 -15.611 1.00 72.44 83 ASN A CA 1
ATOM 636 C C . ASN A 1 83 ? 7.158 3.972 -14.334 1.00 72.44 83 ASN A C 1
ATOM 638 O O . ASN A 1 83 ? 6.100 4.575 -14.412 1.00 72.44 83 ASN A O 1
ATOM 642 N N . LEU A 1 84 ? 7.693 3.640 -13.157 1.00 75.12 84 LEU A N 1
ATOM 643 C CA . LEU A 1 84 ? 6.966 3.815 -11.900 1.00 75.12 84 LEU A CA 1
ATOM 644 C C . LEU A 1 84 ? 6.538 5.267 -11.662 1.00 75.12 84 LEU A C 1
ATOM 646 O O . LEU A 1 84 ? 5.397 5.531 -11.298 1.00 75.12 84 LEU A O 1
ATOM 650 N N . ARG A 1 85 ? 7.440 6.227 -11.900 1.00 72.12 85 ARG A N 1
ATOM 651 C CA . ARG A 1 85 ? 7.109 7.654 -11.761 1.00 72.12 85 ARG A CA 1
ATOM 652 C C . ARG A 1 85 ? 6.072 8.105 -12.787 1.00 72.12 85 ARG A C 1
ATOM 654 O O . ARG A 1 85 ? 5.226 8.933 -12.466 1.00 72.12 85 A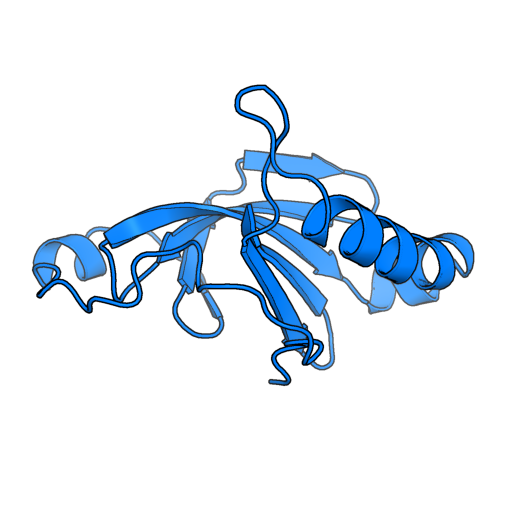RG A O 1
ATOM 661 N N . ARG A 1 86 ? 6.141 7.578 -14.014 1.00 75.94 86 ARG A N 1
ATOM 662 C CA . ARG A 1 86 ? 5.182 7.895 -15.081 1.00 75.94 86 ARG A CA 1
ATOM 663 C C . ARG A 1 86 ? 3.808 7.299 -14.788 1.00 75.94 86 ARG A C 1
ATOM 665 O O . ARG A 1 86 ? 2.831 8.029 -14.840 1.00 75.94 86 ARG A O 1
ATOM 672 N N . GLU A 1 87 ? 3.743 6.022 -14.431 1.00 78.38 87 GLU A N 1
ATOM 673 C CA . GLU A 1 87 ? 2.510 5.323 -14.062 1.00 78.38 87 GLU A CA 1
ATOM 674 C C . GLU A 1 87 ? 1.836 5.980 -12.862 1.00 78.38 87 GLU A C 1
ATOM 676 O O . GLU A 1 87 ? 0.650 6.284 -12.927 1.00 78.38 87 GLU A O 1
ATOM 681 N N . ALA A 1 88 ? 2.594 6.270 -11.798 1.00 76.50 88 ALA A N 1
ATOM 682 C CA . ALA A 1 88 ? 2.059 6.964 -10.632 1.00 76.50 88 ALA A CA 1
ATOM 683 C C . ALA A 1 88 ? 1.484 8.337 -11.014 1.00 76.50 88 ALA A C 1
ATOM 685 O O . ALA A 1 88 ? 0.387 8.679 -10.586 1.00 76.50 88 ALA A O 1
ATOM 686 N N . LYS A 1 89 ? 2.176 9.096 -11.875 1.00 77.88 89 LYS A N 1
ATOM 687 C CA . LYS A 1 89 ? 1.681 10.391 -12.361 1.00 77.88 89 LYS A CA 1
ATOM 688 C C . LYS A 1 89 ? 0.391 10.252 -13.175 1.00 77.88 89 LYS A C 1
ATOM 690 O O . LYS A 1 89 ? -0.521 11.045 -12.985 1.00 77.88 89 LYS A O 1
ATOM 695 N N . LEU A 1 90 ? 0.307 9.260 -14.062 1.00 81.31 90 LEU A N 1
ATOM 696 C CA . LEU A 1 90 ? -0.896 9.012 -14.863 1.00 81.31 90 LEU A CA 1
ATOM 697 C C . LEU A 1 90 ? -2.078 8.600 -13.977 1.00 81.31 90 LEU A C 1
ATOM 699 O O . LEU A 1 90 ? -3.157 9.172 -14.091 1.00 81.31 90 LEU A O 1
ATOM 703 N N . LEU A 1 91 ? -1.867 7.661 -13.053 1.00 79.12 91 LEU A N 1
ATOM 704 C CA . LEU A 1 91 ? -2.914 7.184 -12.146 1.00 79.12 91 LEU A CA 1
ATOM 705 C C . LEU A 1 91 ? -3.392 8.264 -11.166 1.00 79.12 91 LEU A C 1
ATOM 707 O O . LEU A 1 91 ? -4.564 8.267 -10.808 1.00 79.12 91 LEU A O 1
ATOM 711 N N . GLN A 1 92 ? -2.531 9.206 -10.767 1.00 77.88 92 GLN A N 1
ATOM 712 C CA . GLN A 1 92 ? -2.941 10.365 -9.961 1.00 77.88 92 GLN A CA 1
ATOM 713 C C . GLN A 1 92 ? -3.899 11.308 -10.708 1.00 77.88 92 GLN A C 1
ATOM 715 O O . GLN A 1 92 ? -4.683 12.011 -10.074 1.00 77.88 92 GLN A O 1
ATOM 720 N N . GLN A 1 93 ? -3.836 11.350 -12.042 1.00 81.69 93 GLN A N 1
ATOM 721 C CA . GLN A 1 93 ?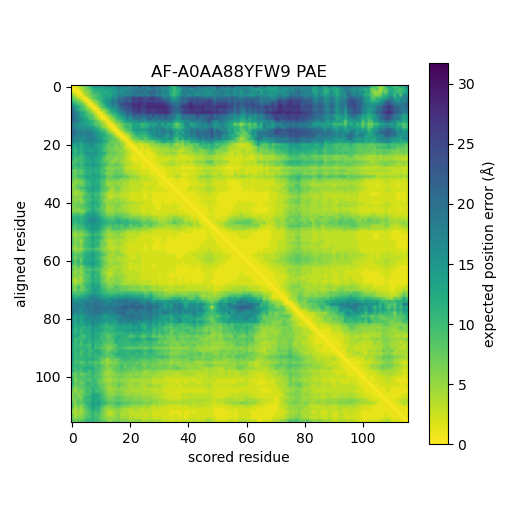 -4.654 12.249 -12.863 1.00 81.69 93 GLN A CA 1
ATOM 722 C C . GLN A 1 93 ? -6.001 11.641 -13.268 1.00 81.69 93 GLN A C 1
ATOM 724 O O . GLN A 1 93 ? -6.927 12.379 -13.604 1.00 81.69 93 GLN A O 1
ATOM 729 N N . ILE A 1 94 ? -6.128 10.313 -13.242 1.00 83.44 94 ILE A N 1
ATOM 730 C CA . ILE A 1 94 ? -7.359 9.627 -13.635 1.00 83.44 94 ILE A CA 1
ATOM 731 C C . ILE A 1 94 ? -8.355 9.659 -12.476 1.00 83.44 94 ILE A C 1
ATOM 733 O O . ILE A 1 94 ? -8.012 9.320 -11.347 1.00 83.44 94 ILE A O 1
ATOM 737 N N . ARG A 1 95 ? -9.594 10.058 -12.783 1.00 81.62 95 ARG A N 1
ATOM 738 C CA . ARG A 1 95 ? -10.734 10.075 -11.860 1.00 81.62 95 ARG A CA 1
ATOM 739 C C . ARG A 1 95 ? -11.937 9.476 -12.568 1.00 81.62 95 ARG A C 1
ATOM 741 O O . ARG A 1 95 ? -12.553 10.136 -13.401 1.00 81.62 95 ARG A O 1
ATOM 748 N N . HIS A 1 96 ? -12.241 8.215 -12.293 1.00 85.38 96 HIS A N 1
ATOM 749 C CA . HIS A 1 96 ? -13.340 7.533 -12.965 1.00 85.38 96 HIS A CA 1
ATOM 750 C C . HIS A 1 96 ? -13.903 6.415 -12.078 1.00 85.38 96 HIS A C 1
ATOM 752 O O . HIS A 1 96 ? -13.111 5.666 -11.514 1.00 85.38 96 HIS A O 1
ATOM 758 N N . PRO A 1 97 ? -15.236 6.239 -11.984 1.00 86.75 97 PRO A N 1
ATOM 759 C CA . PRO A 1 97 ? -15.852 5.228 -11.111 1.00 86.75 97 PRO A CA 1
ATOM 760 C C . PRO A 1 97 ? -15.399 3.789 -11.404 1.00 86.75 97 PRO A C 1
ATOM 762 O O . PRO A 1 97 ? -15.403 2.949 -10.514 1.00 86.75 97 PRO A O 1
ATOM 765 N N . ASN A 1 98 ? -14.975 3.517 -12.642 1.00 91.62 98 ASN A N 1
ATOM 766 C CA . ASN A 1 98 ? -14.525 2.191 -13.086 1.00 91.62 98 ASN A CA 1
ATOM 767 C C . ASN A 1 98 ? -12.997 2.065 -13.224 1.00 91.62 98 ASN A C 1
ATOM 769 O O . ASN A 1 98 ? -12.521 1.115 -13.841 1.00 91.62 98 ASN A O 1
ATOM 773 N N . VAL A 1 99 ? -12.221 3.033 -12.727 1.00 88.12 99 VAL A N 1
ATOM 774 C CA . VAL A 1 99 ? -10.753 2.970 -12.740 1.00 88.12 99 VAL A CA 1
ATOM 775 C C . VAL A 1 99 ? -10.242 3.113 -11.317 1.00 88.12 99 VAL A C 1
ATOM 777 O O . VAL A 1 99 ? -10.701 3.974 -10.573 1.00 88.12 99 VAL A O 1
ATOM 780 N N . VAL A 1 100 ? -9.279 2.270 -10.944 1.00 88.31 100 VAL A N 1
ATOM 781 C CA . VAL A 1 100 ? -8.657 2.343 -9.622 1.00 88.31 100 VAL A CA 1
ATOM 782 C C . VAL A 1 100 ? -8.032 3.723 -9.402 1.00 88.31 100 VAL A C 1
ATOM 784 O O . VAL A 1 100 ? -7.259 4.210 -10.230 1.00 88.31 100 VAL A O 1
ATOM 787 N N . GLN A 1 101 ? -8.378 4.354 -8.284 1.00 87.62 101 GLN A N 1
ATOM 788 C CA . GLN A 1 101 ? -7.868 5.667 -7.921 1.00 87.62 101 GLN A CA 1
ATOM 789 C C . GLN A 1 101 ? -6.565 5.507 -7.141 1.00 87.62 101 GLN A C 1
ATOM 791 O O . GLN A 1 101 ? -6.496 4.736 -6.194 1.00 87.62 101 GLN A O 1
ATOM 796 N N . LEU A 1 102 ? -5.531 6.262 -7.506 1.00 88.06 102 LEU A N 1
ATOM 797 C CA . LEU A 1 102 ? -4.331 6.397 -6.681 1.00 88.06 102 LEU A CA 1
ATOM 798 C C . LEU A 1 102 ? -4.531 7.566 -5.710 1.00 88.06 102 LEU A C 1
ATOM 800 O O . LEU A 1 102 ? -4.665 8.709 -6.146 1.00 88.06 102 LEU A O 1
ATOM 804 N N . TYR A 1 103 ? -4.569 7.270 -4.412 1.00 85.88 103 TYR A N 1
ATOM 805 C CA . TYR A 1 103 ? -4.817 8.234 -3.337 1.00 85.88 103 TYR A CA 1
ATOM 806 C C . TYR A 1 103 ? -3.544 8.923 -2.858 1.00 85.88 103 TYR A C 1
ATOM 808 O O . TYR A 1 103 ? -3.515 10.138 -2.686 1.00 85.88 103 TYR A O 1
ATOM 816 N N . GLU A 1 104 ? -2.486 8.145 -2.635 1.00 85.69 104 GLU A N 1
ATOM 817 C CA . GLU A 1 104 ? -1.248 8.637 -2.038 1.00 85.69 104 GLU A CA 1
ATOM 818 C C . GLU A 1 104 ? -0.044 7.842 -2.548 1.00 85.69 104 GLU A C 1
ATOM 820 O O . GLU A 1 104 ? -0.124 6.639 -2.811 1.00 85.69 104 GLU A O 1
ATOM 825 N N . VAL A 1 105 ? 1.099 8.520 -2.672 1.00 85.69 105 VAL A N 1
ATOM 826 C CA . VAL A 1 105 ? 2.389 7.882 -2.940 1.00 85.69 105 VAL A CA 1
ATOM 827 C C . VAL A 1 105 ? 3.361 8.248 -1.830 1.00 85.69 105 VAL A C 1
ATOM 829 O O . VAL A 1 105 ? 3.742 9.408 -1.663 1.00 85.69 105 VAL A O 1
ATOM 832 N N . MET A 1 106 ? 3.807 7.232 -1.099 1.00 88.62 106 MET A N 1
ATOM 833 C CA . MET A 1 106 ? 4.796 7.386 -0.041 1.00 88.62 106 MET A CA 1
ATOM 834 C C . MET A 1 106 ? 6.124 6.760 -0.460 1.00 88.62 106 MET A C 1
ATOM 836 O O . MET A 1 106 ? 6.175 5.676 -1.047 1.00 88.62 106 MET A O 1
ATOM 840 N N . GLU A 1 107 ? 7.220 7.423 -0.108 1.00 86.50 107 GLU A N 1
ATOM 841 C CA . GLU A 1 107 ? 8.572 6.958 -0.387 1.00 86.50 107 GLU A CA 1
ATOM 842 C C . GLU A 1 107 ? 9.366 6.792 0.918 1.00 86.50 107 GLU A C 1
ATOM 844 O O . GLU A 1 107 ? 9.482 7.698 1.752 1.00 86.50 107 GLU A O 1
ATOM 849 N N . THR A 1 108 ? 9.952 5.609 1.095 1.00 87.81 108 THR A N 1
ATOM 850 C CA . THR A 1 108 ? 11.022 5.373 2.074 1.00 87.81 108 THR A CA 1
ATOM 851 C C . THR A 1 108 ? 12.329 5.114 1.345 1.00 87.81 108 THR A C 1
ATOM 853 O O . THR A 1 108 ? 12.344 4.994 0.124 1.00 87.81 108 THR A O 1
ATOM 856 N N . GLU A 1 109 ? 13.443 4.993 2.062 1.00 86.38 109 GLU A N 1
ATOM 857 C CA . GLU A 1 109 ? 14.741 4.681 1.454 1.00 86.38 109 GLU A CA 1
ATOM 858 C C . GLU A 1 109 ? 14.696 3.415 0.582 1.00 86.38 109 GLU A C 1
ATOM 860 O O . GLU A 1 109 ? 15.230 3.401 -0.525 1.00 86.38 109 GLU A O 1
ATOM 865 N N . ASN A 1 110 ? 13.971 2.393 1.043 1.00 87.50 110 ASN A N 1
ATOM 866 C CA . ASN A 1 110 ? 13.978 1.058 0.450 1.00 87.50 110 ASN A CA 1
ATOM 867 C C . ASN A 1 110 ? 12.730 0.723 -0.369 1.00 87.50 110 ASN A C 1
ATOM 869 O O . ASN A 1 110 ? 12.714 -0.310 -1.035 1.00 87.50 110 ASN A O 1
ATOM 873 N N . SER A 1 111 ? 11.658 1.520 -0.321 1.00 89.75 111 SER A N 1
ATOM 874 C CA . SER A 1 111 ? 10.409 1.143 -0.996 1.00 89.75 111 SER A CA 1
ATOM 875 C C . SER A 1 111 ? 9.560 2.334 -1.430 1.00 89.75 111 SER A C 1
ATOM 877 O O . SER A 1 111 ? 9.601 3.395 -0.807 1.00 89.75 111 SER A O 1
ATOM 879 N N . TYR A 1 112 ? 8.767 2.118 -2.478 1.00 89.50 112 TYR A N 1
ATOM 880 C CA . TYR A 1 112 ? 7.615 2.951 -2.826 1.00 89.50 112 TYR A CA 1
ATOM 881 C C . TYR A 1 112 ? 6.328 2.274 -2.351 1.00 89.50 112 TYR A C 1
ATOM 883 O O . TYR A 1 112 ? 6.217 1.048 -2.423 1.00 89.50 112 TYR A O 1
ATOM 891 N N . TYR A 1 113 ? 5.369 3.068 -1.885 1.00 91.88 113 TYR A N 1
ATOM 892 C CA . TYR A 1 113 ? 4.051 2.623 -1.437 1.00 91.88 113 TYR A CA 1
ATOM 893 C C . TYR A 1 113 ? 2.998 3.426 -2.192 1.00 91.88 113 TYR A C 1
ATOM 895 O O . TYR A 1 113 ? 2.938 4.644 -2.043 1.00 91.88 113 TYR A O 1
ATOM 903 N N . LEU A 1 114 ? 2.215 2.748 -3.025 1.00 91.31 114 LEU A N 1
ATOM 904 C CA . LEU A 1 114 ? 1.138 3.344 -3.813 1.00 91.31 114 LEU A CA 1
ATOM 905 C C . LEU A 1 114 ? -0.180 2.927 -3.164 1.00 91.31 114 LEU A C 1
ATOM 907 O O . LEU A 1 114 ? -0.453 1.728 -3.093 1.00 91.31 114 LEU A O 1
ATOM 911 N N . VAL A 1 115 ? -0.939 3.896 -2.657 1.00 92.19 115 VAL A N 1
ATOM 912 C CA . VAL A 1 115 ? -2.196 3.680 -1.928 1.00 92.19 115 VAL A CA 1
ATOM 913 C C . VAL A 1 115 ? -3.369 3.819 -2.893 1.00 92.19 115 VAL A C 1
ATOM 915 O O . VAL A 1 115 ? -3.520 4.875 -3.502 1.00 92.19 115 VAL A O 1
ATOM 918 N N . THR A 1 116 ? -4.178 2.772 -3.027 1.00 90.50 116 THR A N 1
ATOM 919 C CA . THR A 1 116 ? -5.318 2.673 -3.954 1.00 90.50 116 THR A CA 1
ATOM 920 C C . THR A 1 116 ? -6.558 2.094 -3.296 1.00 90.50 116 THR A C 1
ATOM 922 O O . THR A 1 116 ? -6.383 1.346 -2.303 1.00 90.50 116 THR A O 1
#

pLDDT: mean 81.04, std 15.77, range [37.31, 98.0]

Radius of gyration: 14.49 Å; Cα contacts (8 Å, |Δi|>4): 197; chains: 1; bounding box: 34×32×36 Å

Organism: Pinctada imbricata (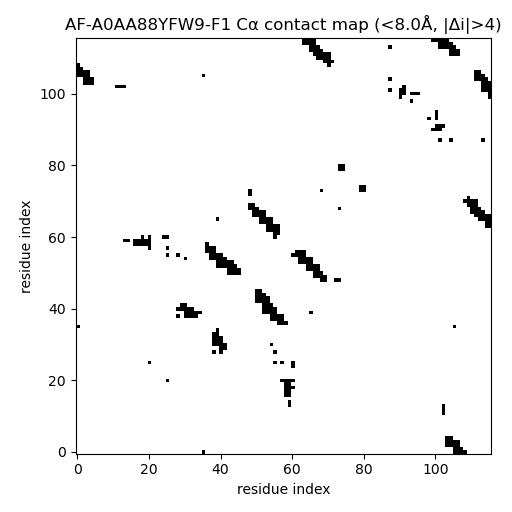NCBI:txid66713)

Mean predicted aligned error: 7.35 Å